Protein AF-A0AA85AZ50-F1 (afdb_monomer_lite)

Secondary structure (DSSP, 8-state):
------------------------------HHHHHHHHHHHT-EEPPTTSTTEEEEEE-S-HHHHHHHHHHHHHH--SS-HHHHHHHHHHHHHHHH-S-EEEEEES-GGGTT---TTSPTT--EEEEETT-S-EEEEEE-

Structure (mmCIF, N/CA/C/O backbone):
data_AF-A0AA85AZ50-F1
#
_entry.id   AF-A0AA85AZ50-F1
#
loop_
_atom_site.group_PDB
_atom_site.id
_atom_site.type_symbol
_atom_site.label_atom_id
_atom_site.label_alt_id
_atom_site.label_comp_id
_atom_site.label_asym_id
_atom_site.label_entity_id
_atom_site.label_seq_id
_atom_site.pdbx_PDB_ins_code
_atom_site.Cartn_x
_atom_site.Cartn_y
_atom_site.Cartn_z
_atom_site.occupancy
_atom_site.B_iso_or_equiv
_atom_site.auth_seq_id
_atom_site.auth_comp_id
_atom_site.auth_asym_id
_atom_site.auth_atom_id
_atom_site.pdbx_PDB_model_num
ATOM 1 N N . MET A 1 1 ? 91.528 5.788 9.685 1.00 33.66 1 MET A N 1
ATOM 2 C CA . MET A 1 1 ? 91.456 7.250 9.882 1.00 33.66 1 MET A CA 1
ATOM 3 C C . MET A 1 1 ? 90.302 7.792 9.045 1.00 33.66 1 MET A C 1
ATOM 5 O O . MET A 1 1 ? 90.352 7.656 7.836 1.00 33.66 1 MET A O 1
ATOM 9 N N . HIS A 1 2 ? 89.271 8.290 9.736 1.00 31.47 2 HIS A N 1
ATOM 10 C CA . HIS A 1 2 ? 88.220 9.250 9.350 1.00 31.47 2 HIS A CA 1
ATOM 11 C C . HIS A 1 2 ? 87.396 9.129 8.038 1.00 31.47 2 HIS A C 1
ATOM 13 O O . HIS A 1 2 ? 87.857 9.472 6.962 1.00 31.47 2 HIS A O 1
ATOM 19 N N . LEU A 1 3 ? 86.104 8.810 8.257 1.00 36.88 3 LEU A N 1
ATOM 20 C CA . LEU A 1 3 ? 84.897 9.644 8.029 1.00 36.88 3 LEU A CA 1
ATOM 21 C C . LEU A 1 3 ? 84.213 9.766 6.637 1.00 36.88 3 LEU A C 1
ATOM 23 O O . LEU A 1 3 ? 84.765 10.305 5.691 1.00 36.88 3 LEU A O 1
ATOM 27 N N . LEU A 1 4 ? 82.900 9.457 6.696 1.00 36.53 4 LEU A N 1
ATOM 28 C CA . LEU A 1 4 ? 81.715 10.148 6.131 1.00 36.53 4 LEU A CA 1
ATOM 29 C C . LEU A 1 4 ? 81.198 9.827 4.703 1.00 36.53 4 LEU A C 1
ATOM 31 O O . LEU A 1 4 ? 81.703 10.297 3.695 1.00 36.53 4 LEU A O 1
ATOM 35 N N . ASN A 1 5 ? 80.079 9.081 4.714 1.00 38.28 5 ASN A N 1
ATOM 36 C CA . ASN A 1 5 ? 78.814 9.156 3.936 1.00 38.28 5 ASN A CA 1
ATOM 37 C C . ASN A 1 5 ? 78.445 10.535 3.307 1.00 38.28 5 ASN A C 1
ATOM 39 O O . ASN A 1 5 ? 79.011 11.524 3.770 1.00 38.28 5 ASN A O 1
ATOM 43 N N . PRO A 1 6 ? 77.385 10.693 2.454 1.00 49.97 6 PRO A N 1
ATOM 44 C CA . PRO A 1 6 ? 76.337 9.729 2.032 1.00 49.97 6 PRO A CA 1
ATOM 45 C C . PRO A 1 6 ? 75.825 9.872 0.556 1.00 49.97 6 PRO A C 1
ATOM 47 O O . PRO A 1 6 ? 76.255 10.728 -0.204 1.00 49.97 6 PRO A O 1
ATOM 50 N N . ASN A 1 7 ? 74.785 9.092 0.223 1.00 41.91 7 ASN A N 1
ATOM 51 C CA . ASN A 1 7 ? 73.732 9.370 -0.775 1.00 41.91 7 ASN A CA 1
ATOM 52 C C . ASN A 1 7 ? 74.037 9.185 -2.268 1.00 41.91 7 ASN A C 1
ATOM 54 O O . ASN A 1 7 ? 74.388 10.129 -2.963 1.00 41.91 7 ASN A O 1
ATOM 58 N N . LEU A 1 8 ? 73.692 7.998 -2.779 1.00 39.59 8 LEU A N 1
ATOM 59 C CA . LEU A 1 8 ? 72.825 7.814 -3.955 1.00 39.59 8 LEU A CA 1
ATOM 60 C C . LEU A 1 8 ? 72.607 6.310 -4.146 1.00 39.59 8 LEU A C 1
ATOM 62 O O . LEU A 1 8 ? 73.338 5.655 -4.876 1.00 39.59 8 LEU A O 1
ATOM 66 N N . ASN A 1 9 ? 71.601 5.753 -3.473 1.00 39.84 9 ASN A N 1
ATOM 67 C CA . ASN A 1 9 ? 71.063 4.455 -3.865 1.00 39.84 9 ASN A CA 1
ATOM 68 C C . ASN A 1 9 ? 69.622 4.660 -4.321 1.00 39.84 9 ASN A C 1
ATOM 70 O O . ASN A 1 9 ? 68.706 4.801 -3.513 1.00 39.84 9 ASN A O 1
ATOM 74 N N . MET A 1 10 ? 69.451 4.698 -5.643 1.00 43.88 10 MET A N 1
ATOM 75 C CA . MET A 1 10 ? 68.185 4.363 -6.285 1.00 43.88 10 MET A CA 1
ATOM 76 C C . MET A 1 10 ? 67.771 2.956 -5.829 1.00 43.88 10 MET A C 1
ATOM 78 O O . MET A 1 10 ? 68.574 2.029 -5.967 1.00 43.88 10 MET A O 1
ATOM 82 N N . PRO A 1 11 ? 66.543 2.738 -5.334 1.00 42.12 11 PRO A N 1
ATOM 83 C CA . PRO A 1 11 ? 66.046 1.388 -5.167 1.00 42.12 11 PRO A CA 1
ATOM 84 C C . PRO A 1 11 ? 65.573 0.885 -6.530 1.00 42.12 11 PRO A C 1
ATOM 86 O O . PRO A 1 11 ? 64.457 1.153 -6.973 1.00 42.12 11 PRO A O 1
ATOM 89 N N . ASN A 1 12 ? 66.471 0.164 -7.200 1.00 39.31 12 ASN A N 1
ATOM 90 C CA . ASN A 1 12 ? 66.122 -0.712 -8.304 1.00 39.31 12 ASN A CA 1
ATOM 91 C C . ASN A 1 12 ? 65.184 -1.802 -7.770 1.00 39.31 12 ASN A C 1
ATOM 93 O O . ASN A 1 12 ? 65.439 -2.410 -6.727 1.00 39.31 12 ASN A O 1
ATOM 97 N N . GLY A 1 13 ? 64.067 -1.984 -8.466 1.00 47.84 13 GLY A N 1
ATOM 98 C CA . GLY A 1 13 ? 62.951 -2.794 -8.016 1.00 47.84 13 GLY A CA 1
ATOM 99 C C . GLY A 1 13 ? 63.303 -4.265 -7.859 1.00 47.84 13 GLY A C 1
ATOM 100 O O . GLY A 1 13 ? 63.619 -4.926 -8.835 1.00 47.84 13 GLY A O 1
ATOM 101 N N . TYR A 1 14 ? 63.128 -4.770 -6.643 1.00 36.97 14 TYR A N 1
ATOM 102 C CA . TYR A 1 14 ? 62.611 -6.107 -6.375 1.00 36.97 14 TYR A CA 1
ATOM 103 C C . TYR A 1 14 ? 61.760 -5.996 -5.110 1.00 36.97 14 TYR A C 1
ATOM 105 O O . TYR A 1 14 ? 62.279 -5.919 -4.000 1.00 36.97 14 TYR A O 1
ATOM 113 N N . ALA A 1 15 ? 60.438 -5.916 -5.288 1.00 41.56 15 ALA A N 1
ATOM 114 C CA . ALA A 1 15 ? 59.486 -5.999 -4.191 1.00 41.56 15 ALA A CA 1
ATOM 115 C C . ALA A 1 15 ? 59.605 -7.390 -3.554 1.00 41.56 15 ALA A C 1
ATOM 117 O O . ALA A 1 15 ? 59.142 -8.395 -4.098 1.00 41.56 15 ALA A O 1
ATOM 118 N N . THR A 1 16 ? 60.269 -7.452 -2.406 1.00 42.28 16 THR A N 1
ATOM 119 C CA . THR A 1 16 ? 60.174 -8.570 -1.476 1.00 42.28 16 THR A CA 1
ATOM 120 C C . THR A 1 16 ? 58.711 -8.718 -1.072 1.00 42.28 16 THR A C 1
ATOM 122 O O . THR A 1 16 ? 58.066 -7.755 -0.663 1.00 42.28 16 THR A O 1
ATOM 125 N N . LYS A 1 17 ? 58.169 -9.932 -1.219 1.00 49.50 17 LYS A N 1
ATOM 126 C CA . LYS A 1 17 ? 56.845 -10.307 -0.714 1.00 49.50 17 LYS A CA 1
ATOM 127 C C . LYS A 1 17 ? 56.828 -10.111 0.803 1.00 49.50 17 LYS A C 1
ATOM 129 O O . LYS A 1 17 ? 57.221 -11.010 1.544 1.00 49.50 17 LYS A O 1
ATOM 134 N N . VAL A 1 18 ? 56.394 -8.937 1.252 1.00 40.91 18 VAL A N 1
ATOM 135 C CA . VAL A 1 18 ? 55.992 -8.726 2.638 1.00 40.91 18 VAL A CA 1
ATOM 136 C C . VAL A 1 18 ? 54.596 -9.307 2.753 1.00 40.91 18 VAL A C 1
ATOM 138 O O . VAL A 1 18 ? 53.670 -8.943 2.031 1.00 40.91 18 VAL A O 1
ATOM 141 N N . ASN A 1 19 ? 54.503 -10.317 3.601 1.00 48.62 19 ASN A N 1
ATOM 142 C CA . ASN A 1 19 ? 53.297 -11.052 3.905 1.00 48.62 19 ASN A CA 1
ATOM 143 C C . ASN A 1 19 ? 52.419 -10.179 4.815 1.00 48.62 19 ASN A C 1
ATOM 145 O O . ASN A 1 19 ? 52.232 -10.492 5.988 1.00 48.62 19 ASN A O 1
ATOM 149 N N . ASP A 1 20 ? 51.920 -9.061 4.290 1.00 44.34 20 ASP A N 1
ATOM 150 C CA . ASP A 1 20 ? 50.910 -8.262 4.969 1.00 44.34 20 ASP A CA 1
ATOM 151 C C . ASP A 1 20 ? 49.568 -8.952 4.750 1.00 44.34 20 ASP A C 1
ATOM 153 O O . ASP A 1 20 ? 48.851 -8.732 3.772 1.00 44.34 20 ASP A O 1
ATOM 157 N N . LYS A 1 21 ? 49.237 -9.850 5.685 1.00 50.84 21 LYS A N 1
ATOM 158 C CA . LYS A 1 21 ? 47.842 -10.200 5.950 1.00 50.84 21 LYS A CA 1
ATOM 159 C C . LYS A 1 21 ? 47.059 -8.883 5.984 1.00 50.84 21 LYS A C 1
ATOM 161 O O . LYS A 1 21 ? 47.446 -8.011 6.765 1.00 50.84 21 LYS A O 1
ATOM 166 N N . PRO A 1 22 ? 45.963 -8.728 5.223 1.00 39.53 22 PRO A N 1
ATOM 167 C CA . PRO A 1 22 ? 45.064 -7.625 5.478 1.00 39.53 22 PRO A CA 1
ATOM 168 C C . PRO A 1 22 ? 44.575 -7.819 6.911 1.00 39.53 22 PRO A C 1
ATOM 170 O O . PRO A 1 22 ? 43.869 -8.785 7.213 1.00 39.53 22 PRO A O 1
ATOM 173 N N . SER A 1 23 ? 45.003 -6.944 7.818 1.00 44.38 23 SER A N 1
ATOM 174 C CA . SER A 1 23 ? 44.291 -6.737 9.063 1.00 44.38 23 SER A CA 1
ATOM 175 C C . SER A 1 23 ? 42.898 -6.292 8.643 1.00 44.38 23 SER A C 1
ATOM 177 O O . SER A 1 23 ? 42.678 -5.174 8.181 1.00 44.38 23 SER A O 1
ATOM 179 N N . ILE A 1 24 ? 41.961 -7.236 8.703 1.00 43.78 24 ILE A N 1
ATOM 180 C CA . ILE A 1 24 ? 40.540 -6.958 8.588 1.00 43.78 24 ILE A CA 1
ATOM 181 C C . ILE A 1 24 ? 40.244 -6.046 9.773 1.00 43.78 24 ILE A C 1
ATOM 183 O O . ILE A 1 24 ? 40.038 -6.510 10.893 1.00 43.78 24 ILE A O 1
ATOM 187 N N . ASN A 1 25 ? 40.295 -4.737 9.536 1.00 40.59 25 ASN A N 1
ATOM 188 C CA . ASN A 1 25 ? 39.661 -3.775 10.411 1.00 40.59 25 ASN A CA 1
ATOM 189 C C . ASN A 1 25 ? 38.174 -4.119 10.374 1.00 40.59 25 ASN A C 1
ATOM 191 O O . ASN A 1 25 ? 37.446 -3.764 9.447 1.00 40.59 25 ASN A O 1
ATOM 195 N N . MET A 1 26 ? 37.747 -4.901 11.363 1.00 51.53 26 MET A N 1
ATOM 196 C CA . MET A 1 26 ? 36.345 -5.053 11.688 1.00 51.53 26 MET A CA 1
ATOM 197 C C . MET A 1 26 ? 35.777 -3.663 11.987 1.00 51.53 26 MET A C 1
ATOM 199 O O . MET A 1 26 ? 36.327 -2.912 12.788 1.00 51.53 26 MET A O 1
ATOM 203 N N . ASN A 1 27 ? 34.632 -3.388 11.367 1.00 52.97 27 ASN A N 1
ATOM 204 C CA . ASN A 1 27 ? 33.690 -2.316 11.684 1.00 52.97 27 ASN A CA 1
ATOM 205 C C . ASN A 1 27 ? 34.010 -0.910 11.167 1.00 52.97 27 ASN A C 1
ATOM 207 O O . ASN A 1 27 ? 34.081 0.057 11.918 1.00 52.97 27 ASN A O 1
ATOM 211 N N . SER A 1 28 ? 33.969 -0.764 9.849 1.00 50.06 28 SER A N 1
ATOM 212 C CA . SER A 1 28 ? 33.448 0.454 9.220 1.00 50.06 28 SER A CA 1
ATOM 213 C C . SER A 1 28 ? 32.283 0.092 8.298 1.00 50.06 28 SER A C 1
ATOM 215 O O . SER A 1 28 ? 32.338 0.253 7.083 1.00 50.06 28 SER A O 1
ATOM 217 N N . GLN A 1 29 ? 31.195 -0.424 8.888 1.00 49.25 29 GLN A N 1
ATOM 218 C CA . GLN A 1 29 ? 29.910 -0.432 8.190 1.00 49.25 29 GLN A CA 1
ATOM 219 C C . GLN A 1 29 ? 29.563 1.017 7.842 1.00 49.25 29 GLN A C 1
ATOM 221 O O . GLN A 1 29 ? 29.483 1.873 8.728 1.00 49.25 29 GLN A O 1
ATOM 226 N N . THR A 1 30 ? 29.373 1.293 6.555 1.00 57.41 30 THR A N 1
ATOM 227 C CA . THR A 1 30 ? 28.859 2.585 6.106 1.00 57.41 30 THR A CA 1
ATOM 228 C C . THR A 1 30 ? 27.460 2.797 6.690 1.00 57.41 30 THR A C 1
ATOM 230 O O . THR A 1 30 ? 26.753 1.833 6.993 1.00 57.41 30 THR A O 1
ATOM 233 N N . MET A 1 31 ? 27.040 4.055 6.847 1.00 56.59 31 MET A N 1
ATOM 234 C CA . MET A 1 31 ? 25.659 4.374 7.246 1.00 56.59 31 MET A CA 1
ATOM 235 C C . MET A 1 31 ? 24.649 3.645 6.351 1.00 56.59 31 MET A C 1
ATOM 237 O O . MET A 1 31 ? 23.754 2.988 6.863 1.00 56.59 31 MET A O 1
ATOM 241 N N . ALA A 1 32 ? 24.906 3.616 5.039 1.00 51.66 32 ALA A N 1
ATOM 242 C CA . ALA A 1 32 ? 24.115 2.862 4.072 1.00 51.66 32 ALA A CA 1
ATOM 243 C C . ALA A 1 32 ? 24.038 1.354 4.385 1.00 51.66 32 ALA A C 1
ATOM 245 O O . ALA A 1 32 ? 22.980 0.752 4.235 1.00 51.66 32 ALA A O 1
ATOM 246 N N . GLN A 1 33 ? 25.126 0.729 4.849 1.00 53.41 33 GLN A N 1
ATOM 247 C CA . GLN A 1 33 ? 25.126 -0.692 5.208 1.00 53.41 33 GLN A CA 1
ATOM 248 C C . GLN A 1 33 ? 24.304 -0.957 6.476 1.00 53.41 33 GLN A C 1
ATOM 250 O O . GLN A 1 33 ? 23.495 -1.880 6.489 1.00 53.41 33 GLN A O 1
ATOM 255 N N . LYS A 1 34 ? 24.450 -0.115 7.510 1.00 56.56 34 LYS A N 1
ATOM 256 C CA . LYS A 1 34 ? 23.613 -0.187 8.722 1.00 56.56 34 LYS A CA 1
ATOM 257 C C . LYS A 1 34 ? 22.135 0.034 8.406 1.00 56.56 34 LYS A C 1
ATOM 259 O O . LYS A 1 34 ? 21.279 -0.608 9.001 1.00 56.56 34 LYS A O 1
ATOM 264 N N . GLU A 1 35 ? 21.836 0.924 7.467 1.00 53.81 35 GLU A N 1
ATOM 265 C CA . GLU A 1 35 ? 20.478 1.231 7.015 1.00 53.81 35 GLU A CA 1
ATOM 266 C C . GLU A 1 35 ? 19.858 0.072 6.227 1.00 53.81 35 GLU A C 1
ATOM 268 O O . GLU A 1 35 ? 18.723 -0.308 6.504 1.00 53.81 35 GLU A O 1
ATOM 273 N N . ILE A 1 36 ? 20.608 -0.543 5.306 1.00 56.28 36 ILE A N 1
ATOM 274 C CA . ILE A 1 36 ? 20.185 -1.771 4.616 1.00 56.28 36 ILE A CA 1
ATOM 275 C C . ILE A 1 36 ? 19.925 -2.887 5.634 1.00 56.28 36 ILE A C 1
ATOM 277 O O . ILE A 1 36 ? 18.931 -3.601 5.520 1.00 56.28 36 ILE A O 1
ATOM 281 N N . ASP A 1 37 ? 20.782 -3.021 6.646 1.00 49.31 37 ASP A N 1
ATOM 282 C CA . ASP A 1 37 ? 20.606 -4.022 7.698 1.00 49.31 37 ASP A CA 1
ATOM 283 C C . ASP A 1 37 ? 19.377 -3.723 8.579 1.00 49.31 37 ASP A C 1
ATOM 285 O O . ASP A 1 37 ? 18.672 -4.654 8.959 1.00 49.31 37 ASP A O 1
ATOM 289 N N . CYS A 1 38 ? 19.042 -2.450 8.831 1.00 50.66 38 CYS A N 1
ATOM 290 C CA . CYS A 1 38 ? 17.788 -2.071 9.498 1.00 50.66 38 CYS A CA 1
ATOM 291 C C . CYS A 1 38 ? 16.564 -2.437 8.650 1.00 50.66 38 CYS A C 1
ATOM 293 O O . CYS A 1 38 ? 15.593 -2.961 9.181 1.00 50.66 38 CYS A O 1
ATOM 295 N N . ILE A 1 39 ? 16.608 -2.208 7.334 1.00 52.22 39 ILE A N 1
ATOM 296 C CA . ILE A 1 39 ? 15.520 -2.580 6.417 1.00 52.22 39 ILE A CA 1
ATOM 297 C C . ILE A 1 39 ? 15.316 -4.106 6.407 1.00 52.22 39 ILE A C 1
ATOM 299 O O . ILE A 1 39 ? 14.177 -4.566 6.458 1.00 52.22 39 ILE A O 1
ATOM 303 N N . LYS A 1 40 ? 16.401 -4.894 6.423 1.00 52.22 40 LYS A N 1
ATOM 304 C CA . LYS A 1 40 ? 16.343 -6.367 6.489 1.00 52.22 40 LYS A CA 1
ATOM 305 C C . LYS A 1 40 ? 15.714 -6.905 7.779 1.00 52.22 40 LYS A C 1
ATOM 307 O O . LYS A 1 40 ? 15.157 -7.995 7.761 1.00 52.22 40 LYS A O 1
ATOM 312 N N . GLN A 1 41 ? 15.798 -6.177 8.896 1.00 50.34 41 GLN A N 1
ATOM 313 C CA . GLN A 1 41 ? 1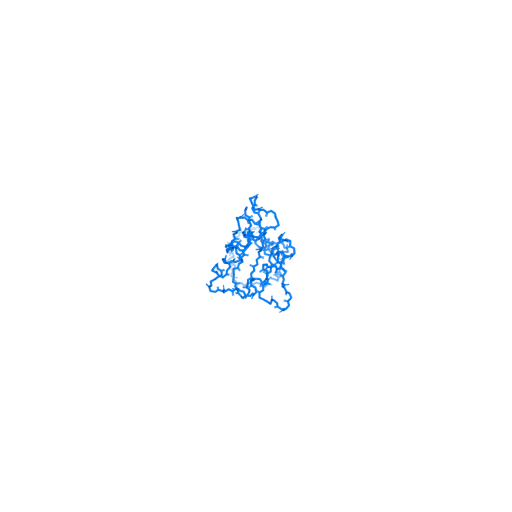5.239 -6.627 10.181 1.00 50.34 41 GLN A CA 1
ATOM 314 C C . GLN A 1 41 ? 13.704 -6.616 10.221 1.00 50.34 41 GLN A C 1
ATOM 316 O O . GLN A 1 41 ? 13.122 -7.355 11.011 1.00 50.34 41 GLN A O 1
ATOM 321 N N . PHE A 1 42 ? 13.049 -5.810 9.379 1.00 57.47 42 PHE A N 1
ATOM 322 C CA . PHE A 1 42 ? 11.585 -5.706 9.323 1.00 57.47 42 PHE A CA 1
ATOM 323 C C . PHE A 1 42 ? 10.968 -6.456 8.139 1.00 57.47 42 PHE A C 1
ATOM 325 O O . PHE A 1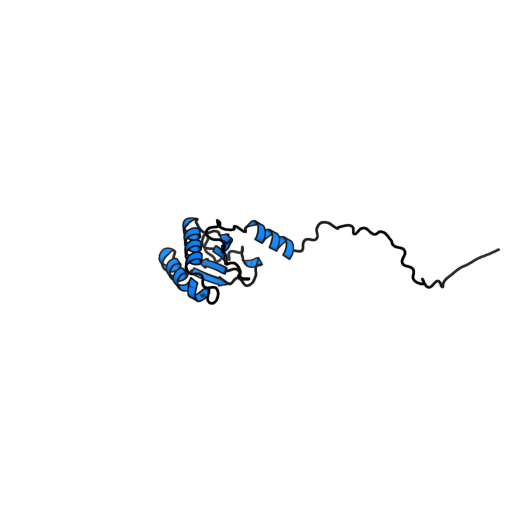 42 ? 9.753 -6.417 7.946 1.00 57.47 42 PHE A O 1
ATOM 332 N N . GLU A 1 43 ? 11.795 -7.142 7.349 1.00 65.44 43 GLU A N 1
ATOM 333 C CA . GLU A 1 43 ? 11.346 -7.873 6.177 1.00 65.44 43 GLU A CA 1
ATOM 334 C C . GLU A 1 43 ? 10.538 -9.108 6.598 1.00 65.44 43 GLU A C 1
ATOM 336 O O . GLU A 1 43 ? 11.078 -10.090 7.110 1.00 65.44 43 GLU A O 1
ATOM 341 N N . ARG A 1 44 ? 9.219 -9.064 6.380 1.00 75.75 44 ARG A N 1
ATOM 342 C CA . ARG A 1 44 ? 8.336 -10.220 6.551 1.00 75.75 44 ARG A CA 1
ATOM 343 C C . ARG A 1 44 ? 7.880 -10.703 5.183 1.00 75.75 44 ARG A C 1
ATOM 345 O O . ARG A 1 44 ? 7.041 -10.068 4.540 1.00 75.75 44 ARG A O 1
ATOM 352 N N . GLN A 1 45 ? 8.403 -11.852 4.768 1.00 64.56 45 GLN A N 1
ATOM 353 C CA . GLN A 1 45 ? 7.844 -12.605 3.649 1.00 64.56 45 GLN A CA 1
ATOM 354 C C . GLN A 1 45 ? 6.550 -13.289 4.092 1.00 64.56 45 GLN A C 1
ATOM 356 O O . GLN A 1 45 ? 6.459 -13.834 5.196 1.00 64.56 45 GLN A O 1
ATOM 361 N N . LEU A 1 46 ? 5.526 -13.210 3.247 1.00 70.81 46 LEU A N 1
ATOM 362 C CA . LEU A 1 46 ? 4.247 -13.860 3.502 1.00 70.81 46 LEU A CA 1
ATOM 363 C C . LEU A 1 46 ? 4.332 -15.381 3.293 1.00 70.81 46 LEU A C 1
ATOM 365 O O . LEU A 1 46 ? 5.282 -15.866 2.675 1.00 70.81 46 LEU A O 1
ATOM 369 N N . PRO A 1 47 ? 3.345 -16.149 3.804 1.00 69.69 47 PRO A N 1
ATOM 370 C CA . PRO A 1 47 ? 3.257 -17.580 3.545 1.00 69.69 47 PRO A CA 1
ATOM 371 C C . PRO A 1 47 ? 3.347 -17.903 2.044 1.00 69.69 47 PRO A C 1
ATOM 373 O O . PRO A 1 47 ? 2.972 -17.062 1.226 1.00 69.69 47 PRO A O 1
ATOM 376 N N . PRO A 1 48 ? 3.757 -19.129 1.669 1.00 61.03 48 PRO A N 1
ATOM 377 C CA . PRO A 1 48 ? 4.009 -19.521 0.275 1.00 61.03 48 PRO A CA 1
ATOM 378 C C . PRO A 1 48 ? 2.830 -19.315 -0.688 1.00 61.03 48 PRO A C 1
ATOM 380 O O . PRO A 1 48 ? 3.018 -19.281 -1.897 1.00 61.03 48 PRO A O 1
ATOM 383 N N . GLU A 1 49 ? 1.617 -19.180 -0.151 1.00 63.38 49 GLU A N 1
ATOM 384 C CA . GLU A 1 49 ? 0.382 -18.858 -0.874 1.00 63.38 49 GLU A CA 1
ATOM 385 C C . GLU A 1 49 ? 0.382 -17.434 -1.468 1.00 63.38 49 GLU A C 1
ATOM 387 O O . GLU A 1 49 ? -0.380 -17.150 -2.390 1.00 63.38 49 GLU A O 1
ATOM 392 N N . TYR A 1 50 ? 1.253 -16.548 -0.972 1.00 65.44 50 TYR A N 1
ATOM 393 C CA . TYR A 1 50 ? 1.396 -15.151 -1.389 1.00 65.44 50 TYR A CA 1
ATOM 394 C C . TYR A 1 50 ? 2.864 -14.815 -1.712 1.00 65.44 50 TYR A C 1
ATOM 396 O O . TYR A 1 50 ? 3.434 -13.892 -1.124 1.00 65.44 50 TYR A O 1
ATOM 404 N N . PRO A 1 51 ? 3.506 -15.551 -2.639 1.00 61.97 51 PRO A N 1
ATOM 405 C CA . PRO A 1 51 ? 4.965 -15.584 -2.767 1.00 61.97 51 PRO A CA 1
ATOM 406 C C . PRO A 1 51 ? 5.570 -14.276 -3.297 1.00 61.97 51 PRO A C 1
ATOM 408 O O . PRO A 1 51 ? 6.786 -14.110 -3.285 1.00 61.97 51 PRO A O 1
ATOM 411 N N . CYS A 1 52 ? 4.736 -13.355 -3.780 1.00 81.88 52 CYS A N 1
ATOM 412 C CA . CYS A 1 52 ? 5.178 -12.158 -4.480 1.00 81.88 52 CYS A CA 1
ATOM 413 C C . CYS A 1 52 ? 5.204 -10.904 -3.604 1.00 81.88 52 CYS A C 1
ATOM 415 O O . CYS A 1 52 ? 5.530 -9.856 -4.131 1.00 81.88 52 CYS A O 1
ATOM 417 N N . ILE A 1 53 ? 4.850 -10.941 -2.314 1.00 88.44 53 ILE A N 1
ATOM 418 C CA . ILE A 1 53 ? 4.823 -9.718 -1.490 1.00 88.44 53 ILE A CA 1
ATOM 419 C C . ILE A 1 5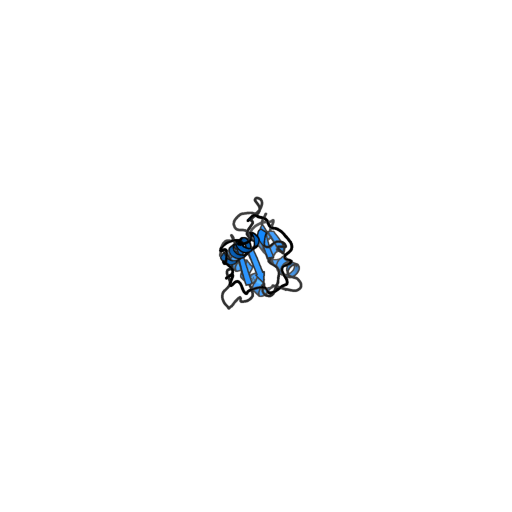3 ? 5.822 -9.807 -0.342 1.00 88.44 53 ILE A C 1
ATOM 421 O O . ILE A 1 53 ? 5.706 -10.645 0.553 1.00 88.44 53 ILE A O 1
ATOM 425 N N . THR A 1 54 ? 6.743 -8.851 -0.341 1.00 88.69 54 THR A N 1
ATOM 426 C CA . THR A 1 54 ? 7.706 -8.604 0.729 1.00 88.69 54 THR A CA 1
ATOM 427 C C . THR A 1 54 ? 7.259 -7.371 1.510 1.00 88.69 54 THR A C 1
ATOM 429 O O . THR A 1 54 ? 7.157 -6.282 0.943 1.00 88.69 54 THR A O 1
ATOM 432 N N . ILE A 1 55 ? 6.967 -7.515 2.803 1.00 89.38 55 ILE A N 1
ATOM 433 C CA . ILE A 1 55 ? 6.514 -6.403 3.654 1.00 89.38 55 ILE A CA 1
ATOM 434 C C . ILE A 1 55 ? 7.718 -5.833 4.392 1.00 89.38 55 ILE A C 1
ATOM 436 O O . ILE A 1 55 ? 8.425 -6.576 5.066 1.00 89.38 55 ILE A O 1
ATOM 440 N N . TYR A 1 56 ? 7.931 -4.523 4.276 1.00 87.12 56 TYR A N 1
ATOM 441 C CA . TYR A 1 56 ? 9.052 -3.826 4.914 1.00 87.12 56 TYR A CA 1
ATOM 442 C C . TYR A 1 56 ? 8.666 -3.109 6.196 1.00 87.12 56 TYR A C 1
ATOM 444 O O . TYR A 1 56 ? 9.490 -2.942 7.086 1.00 87.12 56 TYR A O 1
ATOM 452 N N . PHE A 1 57 ? 7.441 -2.600 6.258 1.00 87.38 57 PHE A N 1
ATOM 453 C CA . PHE A 1 57 ? 6.947 -1.892 7.424 1.00 87.38 57 PHE A CA 1
ATOM 454 C C . PHE A 1 57 ? 5.426 -1.883 7.401 1.00 87.38 57 PHE A C 1
ATOM 456 O O . PHE A 1 57 ? 4.815 -1.691 6.352 1.00 87.38 57 PHE A O 1
ATOM 463 N N . SER A 1 58 ? 4.819 -2.062 8.563 1.00 90.62 58 SER A N 1
ATOM 464 C CA . SER A 1 58 ? 3.386 -1.911 8.750 1.00 90.62 58 SER A CA 1
ATOM 465 C C . SER A 1 58 ? 3.135 -1.519 10.196 1.00 90.62 58 SER A C 1
ATOM 467 O O . SER A 1 58 ? 3.640 -2.178 11.105 1.00 90.62 58 SER A O 1
ATOM 469 N N . ASP A 1 59 ? 2.379 -0.446 10.406 1.00 90.62 59 ASP A N 1
ATOM 470 C CA . ASP A 1 59 ? 1.803 -0.124 11.716 1.00 90.62 59 ASP A CA 1
ATOM 471 C C . ASP A 1 59 ? 0.286 -0.363 11.754 1.00 90.62 59 ASP A C 1
ATOM 473 O O . ASP A 1 59 ? -0.348 -0.126 12.784 1.00 90.62 59 ASP A O 1
ATOM 477 N N . MET A 1 60 ? -0.294 -0.843 10.648 1.00 92.31 60 MET A N 1
ATOM 478 C CA . MET A 1 60 ? -1.720 -1.132 10.522 1.00 92.31 60 MET A CA 1
ATOM 479 C C . MET A 1 60 ? -2.191 -2.211 11.500 1.00 92.31 60 MET A C 1
ATOM 481 O O . MET A 1 60 ? -1.451 -3.106 11.908 1.00 92.31 60 MET A O 1
ATOM 485 N N . GLU A 1 61 ? -3.482 -2.166 11.827 1.00 92.50 61 GLU A N 1
ATOM 486 C CA . GLU A 1 61 ? -4.131 -3.272 12.531 1.00 92.50 61 GLU A CA 1
ATOM 487 C C . GLU A 1 61 ? -4.194 -4.523 11.642 1.00 92.50 61 GLU A C 1
ATOM 489 O O . GLU A 1 61 ? -4.289 -4.429 10.416 1.00 92.50 61 GLU A O 1
ATOM 494 N N . CYS A 1 62 ? -4.169 -5.708 12.263 1.00 90.94 62 CYS A N 1
ATOM 495 C CA . CYS A 1 62 ? -4.036 -6.991 11.562 1.00 90.94 62 CYS A CA 1
ATOM 496 C C . CYS A 1 62 ? -5.082 -7.205 10.454 1.00 90.94 62 CYS A C 1
ATOM 498 O O . CYS A 1 62 ? -4.751 -7.736 9.393 1.00 90.94 62 CYS A O 1
ATOM 500 N N . ASP A 1 63 ? -6.330 -6.790 10.678 1.00 92.69 63 ASP A N 1
ATOM 501 C CA . ASP A 1 63 ? -7.412 -6.967 9.703 1.00 92.69 63 ASP A CA 1
ATOM 502 C C . ASP A 1 63 ? -7.250 -6.051 8.488 1.00 92.69 63 ASP A C 1
ATOM 504 O O . ASP A 1 63 ? -7.473 -6.474 7.351 1.00 92.69 63 ASP A O 1
ATOM 508 N N . LEU A 1 64 ? -6.807 -4.812 8.713 1.00 95.12 64 LEU A N 1
ATOM 509 C CA . LEU A 1 64 ? -6.551 -3.853 7.646 1.00 95.12 64 LEU A CA 1
ATOM 510 C C . LEU A 1 64 ? -5.320 -4.259 6.833 1.00 95.12 64 LEU A C 1
ATOM 512 O O . LEU A 1 64 ? -5.374 -4.289 5.606 1.00 95.12 64 LEU A O 1
ATOM 516 N N . GLU A 1 65 ? -4.247 -4.664 7.509 1.00 94.06 65 GLU A N 1
ATOM 517 C CA . GLU A 1 65 ? -3.054 -5.198 6.857 1.00 94.06 65 GLU A CA 1
ATOM 518 C C . GLU A 1 65 ? -3.398 -6.411 5.979 1.00 94.06 65 GLU A C 1
ATOM 520 O O . GLU A 1 65 ? -3.020 -6.474 4.806 1.00 94.06 65 GLU A O 1
ATOM 525 N N . ARG A 1 66 ? -4.185 -7.354 6.513 1.00 91.75 66 ARG A N 1
ATOM 526 C CA . ARG A 1 66 ? -4.671 -8.515 5.759 1.00 91.75 66 ARG A CA 1
ATOM 527 C C . ARG A 1 66 ? -5.509 -8.089 4.553 1.00 91.75 66 ARG A C 1
ATOM 529 O O . ARG A 1 66 ? -5.344 -8.670 3.480 1.00 91.75 66 ARG A O 1
ATOM 536 N N . LYS A 1 67 ? -6.385 -7.089 4.697 1.00 94.50 67 LYS A N 1
ATOM 537 C CA . LYS A 1 67 ? -7.182 -6.544 3.587 1.00 94.50 67 LYS A CA 1
ATOM 538 C C . LYS A 1 67 ? -6.278 -5.988 2.480 1.00 94.50 67 LYS A C 1
ATOM 540 O O . LYS A 1 67 ? -6.488 -6.338 1.320 1.00 94.50 67 LYS A O 1
ATOM 545 N N . CYS A 1 68 ? -5.251 -5.210 2.834 1.00 94.19 68 CYS A N 1
ATOM 546 C CA . CYS A 1 68 ? -4.256 -4.688 1.891 1.00 94.19 68 CYS A CA 1
ATOM 547 C C . CYS A 1 68 ? -3.561 -5.819 1.129 1.00 94.19 68 CYS A C 1
ATOM 549 O O . CYS A 1 68 ? -3.568 -5.833 -0.101 1.00 94.19 68 CYS A O 1
ATOM 551 N N . ILE A 1 69 ? -3.026 -6.803 1.855 1.00 93.06 69 ILE A N 1
ATOM 552 C CA . ILE A 1 69 ? -2.340 -7.962 1.272 1.00 93.06 69 ILE A CA 1
ATOM 553 C C . ILE A 1 69 ? -3.247 -8.684 0.272 1.00 93.06 69 ILE A C 1
ATOM 555 O O . ILE A 1 69 ? -2.858 -8.895 -0.874 1.00 93.06 69 ILE A O 1
ATOM 559 N N . LEU A 1 70 ? -4.469 -9.035 0.682 1.00 92.12 70 LEU A N 1
ATOM 560 C CA . LEU A 1 70 ? -5.402 -9.771 -0.170 1.00 92.12 70 LEU A CA 1
ATOM 561 C C . LEU A 1 70 ? -5.793 -8.983 -1.421 1.00 92.12 70 LEU A C 1
ATOM 563 O O . LEU A 1 70 ? -5.971 -9.581 -2.484 1.00 92.12 70 LEU A O 1
ATOM 567 N N . TYR A 1 71 ? -5.937 -7.661 -1.311 1.00 94.94 71 TYR A N 1
ATOM 568 C CA . TYR A 1 71 ? -6.244 -6.822 -2.463 1.00 94.94 71 TYR A CA 1
ATOM 569 C C . TYR A 1 71 ? -5.076 -6.804 -3.453 1.00 94.94 71 TYR A C 1
ATOM 571 O O . TYR A 1 71 ? -5.280 -7.088 -4.634 1.00 94.94 71 TYR A O 1
ATOM 579 N N . ILE A 1 72 ? -3.857 -6.542 -2.967 1.00 94.06 72 ILE A N 1
ATOM 580 C CA . ILE A 1 72 ? -2.642 -6.509 -3.790 1.00 94.06 72 ILE A CA 1
ATOM 581 C C . ILE A 1 72 ? -2.483 -7.844 -4.521 1.00 94.06 72 ILE A C 1
ATOM 583 O O . ILE A 1 72 ? -2.411 -7.866 -5.741 1.00 94.06 72 ILE A O 1
ATOM 587 N N . VAL A 1 73 ? -2.544 -8.975 -3.814 1.00 90.75 7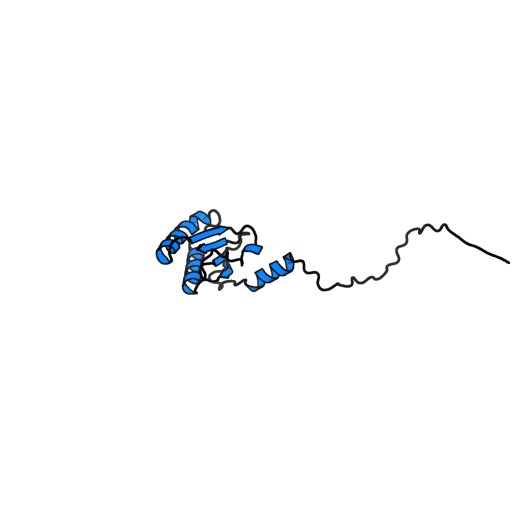3 VAL A N 1
ATOM 588 C CA . VAL A 1 73 ? -2.410 -10.312 -4.425 1.00 90.75 73 VAL A CA 1
ATOM 589 C C . VAL A 1 73 ? -3.385 -10.524 -5.588 1.00 90.75 73 VAL A C 1
ATOM 591 O O . VAL A 1 73 ? -3.030 -11.149 -6.582 1.00 90.75 73 VAL A O 1
ATOM 594 N N . ARG A 1 74 ? -4.620 -10.027 -5.469 1.00 90.62 74 ARG A N 1
ATOM 595 C CA . ARG A 1 74 ? -5.686 -10.270 -6.452 1.00 90.62 74 ARG A CA 1
ATOM 596 C C . ARG A 1 74 ? -5.676 -9.312 -7.632 1.00 90.62 74 ARG A C 1
ATOM 598 O O . ARG A 1 74 ? -6.226 -9.651 -8.676 1.00 90.62 74 ARG A O 1
ATOM 605 N N . ARG A 1 75 ? -5.196 -8.087 -7.430 1.00 93.19 75 ARG A N 1
ATOM 606 C CA . ARG A 1 75 ? -5.424 -6.974 -8.361 1.00 93.19 75 ARG A CA 1
ATOM 607 C C . ARG A 1 75 ? -4.151 -6.299 -8.832 1.00 93.19 75 ARG A C 1
ATOM 609 O O . ARG A 1 75 ? -4.264 -5.455 -9.709 1.00 93.19 75 ARG A O 1
ATOM 616 N N . TRP A 1 76 ? -2.995 -6.627 -8.260 1.00 93.00 76 TRP A N 1
ATOM 617 C CA . TRP A 1 76 ? -1.738 -5.992 -8.625 1.00 93.00 76 TRP A CA 1
ATOM 618 C C . TRP A 1 76 ? -1.468 -6.115 -10.121 1.00 93.00 76 TRP A C 1
ATOM 620 O O . TRP A 1 76 ? -1.418 -7.220 -10.662 1.00 93.00 76 TRP A O 1
ATOM 630 N N . ASP A 1 77 ? -1.276 -4.964 -10.753 1.00 91.75 77 ASP A N 1
ATOM 631 C CA . ASP A 1 77 ? -0.765 -4.856 -12.107 1.00 91.75 77 ASP A CA 1
ATOM 632 C C . ASP A 1 77 ? 0.612 -4.200 -12.036 1.00 91.75 77 ASP A C 1
ATOM 634 O O . ASP A 1 77 ? 0.771 -3.110 -11.483 1.00 91.75 77 ASP A O 1
ATOM 638 N N . ARG A 1 78 ? 1.613 -4.896 -12.567 1.00 87.81 78 ARG A N 1
ATOM 639 C CA . ARG A 1 78 ? 3.001 -4.446 -12.556 1.00 87.81 78 ARG A CA 1
ATOM 640 C C . ARG A 1 78 ? 3.240 -3.289 -13.521 1.00 87.81 78 ARG A C 1
ATOM 642 O O . ARG A 1 78 ? 4.073 -2.429 -13.235 1.00 87.81 78 ARG A O 1
ATOM 649 N N . ASP A 1 79 ? 2.537 -3.284 -14.648 1.00 90.38 79 ASP A N 1
ATOM 650 C CA . ASP A 1 79 ? 2.709 -2.263 -15.677 1.00 90.38 79 ASP A CA 1
ATOM 651 C C . ASP A 1 79 ? 1.972 -0.976 -15.283 1.00 90.38 79 ASP A C 1
ATOM 653 O O . ASP A 1 79 ? 2.433 0.122 -15.602 1.00 90.38 79 ASP A O 1
ATOM 657 N N . ASP A 1 80 ? 0.883 -1.103 -14.512 1.00 93.31 80 ASP A N 1
ATOM 658 C CA . ASP A 1 80 ? 0.134 0.035 -13.974 1.00 93.31 80 ASP A CA 1
ATOM 659 C C . ASP A 1 80 ? -0.306 -0.141 -12.497 1.00 93.31 80 ASP A C 1
ATOM 661 O O . ASP A 1 80 ? -1.487 -0.354 -12.173 1.00 93.31 80 ASP A O 1
ATOM 665 N N . PRO A 1 81 ? 0.639 -0.022 -11.544 1.00 92.81 81 PRO A N 1
ATOM 666 C CA . PRO A 1 81 ? 0.356 -0.228 -10.124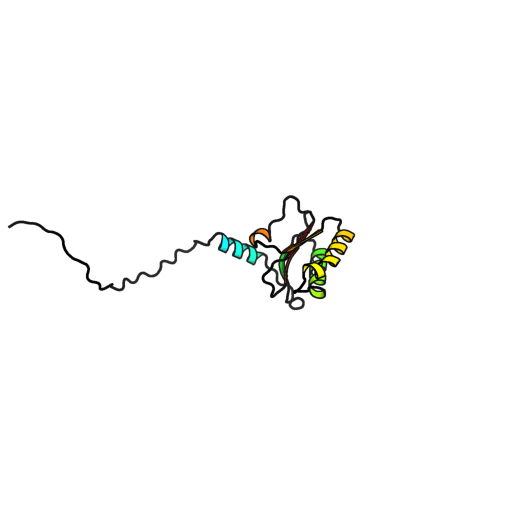 1.00 92.81 81 PRO A CA 1
ATOM 667 C C . PRO A 1 81 ? -0.548 0.863 -9.538 1.00 92.81 81 PRO A C 1
ATOM 669 O O . PRO A 1 81 ? -1.317 0.616 -8.611 1.00 92.81 81 PRO A O 1
ATOM 672 N N . PHE A 1 82 ? -0.490 2.087 -10.068 1.00 95.44 82 PHE A N 1
ATOM 673 C CA . PHE A 1 82 ? -1.302 3.194 -9.563 1.00 95.44 82 PHE A CA 1
ATOM 674 C C . PHE A 1 82 ? -2.758 3.066 -10.001 1.00 95.44 82 PHE A C 1
ATOM 676 O O . PHE A 1 82 ? -3.656 3.285 -9.185 1.00 95.44 82 PHE A O 1
ATOM 683 N N . VAL A 1 83 ? -3.006 2.667 -11.252 1.00 95.94 83 VAL A N 1
ATOM 684 C CA . VAL A 1 83 ? -4.371 2.411 -11.723 1.00 95.94 83 VAL A CA 1
ATOM 685 C C . VAL A 1 83 ? -4.961 1.195 -11.022 1.00 95.94 83 VAL A C 1
ATOM 687 O O . VAL A 1 83 ? -6.089 1.274 -10.533 1.00 95.94 83 VAL A O 1
ATOM 690 N N . SER A 1 84 ? -4.209 0.099 -10.886 1.00 94.81 84 SER A N 1
ATOM 691 C CA . SER A 1 84 ? -4.721 -1.110 -10.227 1.00 94.81 84 SER A CA 1
ATOM 692 C C . SER A 1 84 ? -5.047 -0.908 -8.740 1.00 94.81 84 SER A C 1
ATOM 694 O O . SER A 1 84 ? -6.013 -1.495 -8.236 1.00 94.81 84 SER A O 1
ATOM 696 N N . MET A 1 85 ? -4.301 -0.049 -8.033 1.00 96.56 85 MET A N 1
ATOM 697 C CA . MET A 1 85 ? -4.532 0.255 -6.613 1.00 96.56 85 MET A CA 1
ATOM 698 C C . MET A 1 85 ? -5.513 1.411 -6.362 1.00 96.56 85 MET A C 1
ATOM 700 O O . MET A 1 85 ? -6.024 1.538 -5.248 1.00 96.56 85 MET A O 1
ATOM 704 N N . SER A 1 86 ? -5.835 2.235 -7.364 1.00 96.19 86 SER A N 1
ATOM 705 C CA . SER A 1 86 ? -6.764 3.367 -7.205 1.00 96.19 86 SER A CA 1
ATOM 706 C C . SER A 1 86 ? -8.146 2.975 -6.645 1.00 96.19 86 SER A C 1
ATOM 708 O O . SER A 1 86 ? -8.612 3.647 -5.721 1.00 96.19 86 SER A O 1
ATOM 710 N N . PRO A 1 87 ? -8.803 1.882 -7.089 1.00 97.00 87 PRO A N 1
ATOM 711 C CA . PRO A 1 87 ? -10.082 1.483 -6.506 1.00 97.00 87 PRO A CA 1
ATOM 712 C C . PRO A 1 87 ? -9.963 1.110 -5.025 1.00 97.00 87 PRO A C 1
ATOM 714 O O . PRO A 1 87 ? -10.872 1.396 -4.249 1.00 97.00 87 PRO A O 1
ATOM 717 N N . PHE A 1 88 ? -8.826 0.542 -4.614 1.00 97.06 88 PHE A N 1
ATOM 718 C CA . PHE A 1 88 ? -8.587 0.210 -3.215 1.00 97.06 88 PHE A CA 1
ATOM 719 C C . PHE A 1 88 ? -8.431 1.453 -2.346 1.00 97.06 88 PHE A C 1
ATOM 721 O O . PHE A 1 88 ? -8.976 1.492 -1.249 1.00 97.06 88 PHE A O 1
ATOM 728 N N . LEU A 1 89 ? -7.763 2.498 -2.847 1.00 96.12 89 LEU A N 1
ATOM 729 C CA . LEU A 1 89 ? -7.718 3.786 -2.150 1.00 96.12 89 LEU A CA 1
ATOM 730 C C . LEU A 1 89 ? -9.123 4.329 -1.884 1.00 96.12 89 LEU A C 1
ATOM 732 O O . LEU A 1 89 ? -9.406 4.738 -0.764 1.00 96.12 89 LEU A O 1
ATOM 736 N N . ASN A 1 90 ? -10.023 4.263 -2.869 1.00 95.88 90 ASN A N 1
ATOM 737 C CA . ASN A 1 90 ? -11.408 4.706 -2.688 1.00 95.88 90 ASN A CA 1
ATOM 738 C C . ASN A 1 90 ? -12.147 3.878 -1.622 1.00 95.88 90 ASN A C 1
ATOM 740 O O . ASN A 1 90 ? -12.928 4.424 -0.843 1.00 95.88 90 ASN A O 1
ATOM 744 N N . GLU A 1 91 ? -11.907 2.563 -1.566 1.00 96.56 91 GLU A N 1
ATOM 745 C CA . GLU A 1 91 ? -12.446 1.713 -0.498 1.00 96.56 91 GLU A CA 1
ATOM 746 C C . GLU A 1 91 ? -11.893 2.103 0.874 1.00 96.56 91 GLU A C 1
ATOM 748 O O . GLU A 1 91 ? -12.653 2.178 1.838 1.00 96.56 91 GLU A O 1
ATOM 753 N N . LEU A 1 92 ? -10.591 2.380 0.968 1.00 95.88 92 LEU A N 1
ATOM 754 C CA . LEU A 1 92 ? -9.962 2.818 2.209 1.00 95.88 92 LEU A CA 1
ATOM 755 C C . LEU A 1 92 ? -10.523 4.164 2.679 1.00 95.88 92 LEU A C 1
ATOM 757 O O . LEU A 1 92 ? -10.850 4.311 3.855 1.00 95.88 92 LEU A O 1
ATOM 761 N N . GLU A 1 93 ? -10.717 5.115 1.763 1.00 95.25 93 GLU A N 1
ATOM 762 C CA . GLU A 1 93 ? -11.323 6.407 2.085 1.00 95.25 93 GLU A CA 1
ATOM 763 C C . GLU A 1 93 ? -12.766 6.287 2.573 1.00 95.25 93 GLU A C 1
ATOM 765 O O . GLU A 1 93 ? -13.180 7.008 3.487 1.00 95.25 93 GLU A O 1
ATOM 770 N N . ARG A 1 94 ? -13.533 5.370 1.978 1.00 95.50 94 ARG A N 1
ATOM 771 C CA . ARG A 1 94 ? -14.918 5.103 2.370 1.00 95.50 94 ARG A CA 1
ATOM 772 C C . ARG A 1 94 ? -15.002 4.442 3.744 1.00 95.50 94 ARG A C 1
ATOM 774 O O . ARG A 1 94 ? -15.837 4.842 4.550 1.00 95.50 94 ARG A O 1
ATOM 781 N N . ASP A 1 95 ? -14.166 3.437 3.991 1.00 95.06 95 ASP A N 1
ATOM 782 C CA . ASP A 1 95 ? -14.295 2.558 5.156 1.00 95.06 95 ASP A CA 1
ATOM 783 C C . ASP A 1 95 ? -13.521 3.088 6.384 1.00 95.06 95 ASP A C 1
ATOM 785 O O . ASP A 1 95 ? -13.937 2.854 7.517 1.00 95.06 95 ASP A O 1
ATOM 789 N N . TYR A 1 96 ? -12.419 3.822 6.175 1.00 92.75 96 TYR A N 1
ATOM 790 C CA . TYR A 1 96 ? -11.495 4.270 7.234 1.00 92.75 96 TYR A CA 1
ATOM 791 C C . TYR A 1 96 ? -11.283 5.794 7.270 1.00 92.75 96 TYR A C 1
ATOM 793 O O . TYR A 1 96 ? -10.504 6.295 8.082 1.00 92.75 96 TYR A O 1
ATOM 801 N N . GLY A 1 97 ? -11.996 6.546 6.427 1.00 92.75 97 GLY A N 1
ATOM 802 C CA . GLY A 1 97 ? -11.958 8.007 6.380 1.00 92.75 97 GLY A CA 1
ATOM 803 C C . GLY A 1 97 ? -11.002 8.563 5.326 1.00 92.75 97 GLY A C 1
ATOM 804 O O . GLY A 1 97 ? -10.115 7.879 4.837 1.00 92.75 97 GLY A O 1
ATOM 805 N N . ARG A 1 98 ? -11.196 9.833 4.959 1.00 92.25 98 ARG A N 1
ATOM 806 C CA . ARG A 1 98 ? -10.485 10.492 3.847 1.00 92.25 98 ARG A CA 1
ATOM 807 C C . ARG A 1 98 ? -8.990 10.688 4.110 1.00 92.25 98 ARG A C 1
ATOM 809 O O . ARG A 1 98 ? -8.582 10.847 5.263 1.00 92.25 98 ARG A O 1
ATOM 816 N N . GLY A 1 99 ? -8.225 10.828 3.024 1.00 92.25 99 GLY A N 1
ATOM 817 C CA . GLY A 1 99 ? -6.811 11.211 3.068 1.00 92.25 99 GLY A CA 1
ATOM 818 C C . GLY A 1 99 ? -5.840 10.063 2.811 1.00 92.25 99 GLY A C 1
ATOM 819 O O . GLY A 1 99 ? -4.643 10.223 3.060 1.00 92.25 99 GLY A O 1
ATOM 820 N N . TRP A 1 100 ? -6.336 8.931 2.309 1.00 95.94 100 TRP A N 1
ATOM 821 C CA . TRP A 1 100 ? -5.497 7.802 1.928 1.00 95.94 100 TRP A CA 1
ATOM 822 C C . TRP A 1 100 ? -4.709 8.103 0.663 1.00 95.94 100 TRP A C 1
ATOM 824 O O . TRP A 1 100 ? -5.215 8.662 -0.309 1.00 95.94 100 TRP A O 1
ATOM 834 N N . LYS A 1 101 ? -3.445 7.698 0.676 1.00 94.69 101 LYS A N 1
ATOM 835 C CA . LYS A 1 101 ? -2.497 7.912 -0.409 1.00 94.69 101 LYS A CA 1
ATOM 836 C C . LYS A 1 101 ? -1.774 6.616 -0.716 1.00 94.69 101 LYS A C 1
ATOM 838 O O . LYS A 1 101 ? -1.502 5.813 0.176 1.00 94.69 101 LYS A O 1
ATOM 843 N N . PHE A 1 102 ? -1.458 6.444 -1.993 1.00 95.38 102 PHE A N 1
ATOM 844 C CA . PHE A 1 102 ? -0.606 5.377 -2.490 1.00 95.38 102 PHE A CA 1
ATOM 845 C C . PHE A 1 102 ? 0.565 6.009 -3.227 1.00 95.38 102 PHE A C 1
ATOM 847 O O . PHE A 1 102 ? 0.367 6.783 -4.165 1.00 95.38 102 PHE A O 1
ATOM 854 N N . GLU A 1 103 ? 1.782 5.702 -2.797 1.00 92.81 103 GLU A N 1
ATOM 855 C CA . GLU A 1 103 ? 2.986 6.228 -3.424 1.00 92.81 103 GLU A CA 1
ATOM 856 C C . GLU A 1 103 ? 4.015 5.138 -3.698 1.00 92.81 103 GLU A C 1
ATOM 858 O O . GLU A 1 103 ? 4.100 4.122 -3.006 1.00 92.81 103 GLU A O 1
ATOM 863 N N . ARG A 1 104 ? 4.851 5.398 -4.702 1.00 92.44 104 ARG A N 1
ATOM 864 C CA . ARG A 1 104 ? 6.091 4.664 -4.920 1.00 92.44 104 ARG A CA 1
ATOM 865 C C . ARG A 1 104 ? 7.210 5.370 -4.167 1.00 92.44 104 ARG A C 1
ATOM 867 O O . ARG A 1 104 ? 7.552 6.513 -4.475 1.00 92.44 104 ARG A O 1
ATOM 874 N N . VAL A 1 105 ? 7.813 4.674 -3.214 1.00 87.94 105 VAL A N 1
ATOM 875 C CA . VAL A 1 105 ? 8.908 5.186 -2.398 1.00 87.94 105 VAL A CA 1
ATOM 876 C C . VAL A 1 105 ? 10.172 5.273 -3.250 1.00 87.94 105 VAL A C 1
ATOM 878 O O . VAL A 1 105 ? 10.725 4.271 -3.694 1.00 87.94 105 VAL A O 1
ATOM 881 N N . THR A 1 106 ? 10.648 6.495 -3.473 1.00 79.50 106 THR A N 1
ATOM 882 C CA . THR A 1 106 ? 11.853 6.765 -4.276 1.00 79.50 106 THR A CA 1
ATOM 883 C C . THR A 1 106 ? 13.150 6.683 -3.475 1.00 79.50 106 THR A C 1
ATOM 885 O O . THR A 1 106 ? 14.223 6.569 -4.057 1.00 79.50 106 THR A O 1
ATOM 888 N N . ASN A 1 107 ? 13.068 6.739 -2.143 1.00 74.25 107 ASN A N 1
ATOM 889 C CA . ASN A 1 107 ? 14.217 6.648 -1.250 1.00 74.25 107 ASN A CA 1
ATOM 890 C C . ASN A 1 107 ? 13.977 5.547 -0.199 1.00 74.25 107 ASN A C 1
ATOM 892 O O . ASN A 1 107 ? 13.139 5.752 0.683 1.00 74.25 107 ASN A O 1
ATOM 896 N N . PRO A 1 108 ? 14.721 4.426 -0.243 1.00 65.31 108 PRO A N 1
ATOM 897 C CA . PRO A 1 108 ? 14.572 3.306 0.691 1.00 65.31 108 PRO A CA 1
ATOM 898 C C . PRO A 1 108 ? 14.692 3.697 2.172 1.00 65.31 108 PRO A C 1
ATOM 900 O O . PRO A 1 108 ? 14.060 3.084 3.026 1.00 65.31 108 PRO A O 1
ATOM 903 N N . ILE A 1 109 ? 15.418 4.775 2.491 1.00 65.44 109 ILE A N 1
ATOM 904 C CA . ILE A 1 109 ? 15.553 5.300 3.863 1.00 65.44 109 ILE A CA 1
ATOM 905 C C . ILE A 1 109 ? 14.190 5.761 4.420 1.00 65.44 109 ILE A C 1
ATOM 907 O O . ILE A 1 109 ? 13.963 5.768 5.629 1.00 65.44 109 ILE A O 1
ATOM 911 N N . LYS A 1 110 ? 13.245 6.143 3.551 1.00 68.81 110 LYS A N 1
ATOM 912 C CA . LYS A 1 110 ? 11.912 6.625 3.948 1.00 68.81 110 LYS A CA 1
ATOM 913 C C . LYS A 1 110 ? 10.906 5.509 4.242 1.00 68.81 110 LYS A C 1
ATOM 915 O O . LYS A 1 110 ? 9.828 5.813 4.743 1.00 68.81 110 LYS A O 1
ATOM 920 N N . VAL A 1 111 ? 11.241 4.247 3.972 1.00 68.25 111 VAL A N 1
ATOM 921 C CA . VAL A 1 111 ? 10.309 3.107 4.056 1.00 68.25 111 VAL A CA 1
ATOM 922 C C . VAL A 1 111 ? 9.757 2.903 5.473 1.00 68.25 111 VAL A C 1
ATOM 924 O O . VAL A 1 111 ? 8.589 2.564 5.619 1.00 68.25 111 VAL A O 1
ATOM 927 N N . GLY A 1 112 ? 10.548 3.195 6.509 1.00 61.56 112 GLY A N 1
ATOM 928 C CA . GLY A 1 112 ? 10.117 3.143 7.915 1.00 61.56 112 GLY A CA 1
ATOM 929 C C . GLY A 1 112 ? 9.826 4.505 8.556 1.00 61.56 112 GLY A C 1
ATOM 930 O O . GLY A 1 112 ? 9.548 4.568 9.750 1.00 61.56 112 GLY A O 1
ATOM 931 N N . ARG A 1 113 ? 9.919 5.620 7.812 1.00 67.00 113 ARG A N 1
ATOM 932 C CA . ARG A 1 113 ? 9.617 6.953 8.360 1.00 67.00 113 ARG A CA 1
ATOM 933 C C . ARG A 1 113 ? 8.140 7.287 8.166 1.00 67.00 113 ARG A C 1
ATOM 935 O O . ARG A 1 113 ? 7.681 7.553 7.052 1.00 67.00 113 ARG A O 1
ATOM 942 N N . ILE A 1 114 ? 7.423 7.328 9.281 1.00 67.50 114 ILE A N 1
ATOM 943 C CA . ILE A 1 114 ? 6.096 7.932 9.393 1.00 67.50 114 ILE A CA 1
ATOM 944 C C . ILE A 1 114 ? 6.295 9.451 9.539 1.00 67.50 114 ILE A C 1
ATOM 946 O O . ILE A 1 114 ? 7.095 9.895 10.365 1.00 67.50 114 ILE A O 1
ATOM 950 N N . SER A 1 115 ? 5.636 10.251 8.693 1.00 72.81 115 SER A N 1
ATOM 951 C CA . SER A 1 115 ? 5.636 11.714 8.846 1.00 72.81 115 SER A CA 1
ATOM 952 C C . SER A 1 115 ? 4.901 12.079 10.135 1.00 72.81 115 SER A C 1
ATOM 954 O O . SER A 1 115 ? 3.965 11.388 10.518 1.00 72.81 115 SER A O 1
ATOM 956 N N . THR A 1 116 ? 5.246 13.197 10.775 1.00 73.19 116 THR A N 1
ATOM 957 C CA . THR A 1 116 ? 4.473 13.705 11.925 1.00 73.19 116 THR A CA 1
ATOM 958 C C . THR A 1 116 ? 3.012 14.009 11.574 1.00 73.19 116 THR A C 1
ATOM 960 O O . THR A 1 116 ? 2.178 14.069 12.470 1.00 73.19 116 THR A O 1
ATOM 963 N N . SER A 1 117 ? 2.705 14.196 10.286 1.00 82.25 117 SER A N 1
ATOM 964 C CA . SER A 1 117 ? 1.346 14.361 9.763 1.00 82.25 117 SER A CA 1
ATOM 965 C C . SER A 1 117 ? 0.603 13.046 9.539 1.00 82.25 117 SER A C 1
ATOM 967 O O . SER A 1 117 ? -0.615 13.062 9.448 1.00 82.25 117 SER A O 1
ATOM 969 N N . THR A 1 118 ? 1.309 11.923 9.405 1.00 86.31 118 THR A N 1
ATOM 970 C CA . THR A 1 118 ? 0.690 10.644 9.058 1.00 86.31 118 THR A CA 1
ATOM 971 C C . THR A 1 118 ? -0.041 10.088 10.275 1.00 86.31 118 THR A C 1
ATOM 973 O O . THR A 1 118 ? 0.518 10.006 11.372 1.00 86.31 118 THR A O 1
ATOM 976 N N . LYS A 1 119 ? -1.297 9.682 10.081 1.00 88.75 119 LYS A N 1
ATOM 977 C CA . LYS A 1 119 ? -2.114 9.087 11.135 1.00 88.75 119 LYS A CA 1
ATOM 978 C C . LYS A 1 119 ? -1.491 7.774 11.619 1.00 88.75 119 LYS A C 1
ATOM 980 O O . LYS A 1 119 ? -1.039 6.975 10.793 1.00 88.75 119 LYS A O 1
ATOM 985 N N . PRO A 1 120 ? -1.498 7.508 12.934 1.00 88.56 120 PRO A N 1
ATOM 986 C CA . PRO A 1 120 ? -1.023 6.235 13.458 1.00 88.56 120 PRO A CA 1
ATOM 987 C C . PRO A 1 120 ? -1.889 5.082 12.939 1.00 88.56 120 PRO A C 1
ATOM 989 O O . PRO A 1 120 ? -3.083 5.261 12.695 1.00 88.56 120 PRO A O 1
ATOM 992 N N . LYS A 1 121 ? -1.294 3.893 12.826 1.00 91.44 121 LYS A N 1
ATOM 993 C 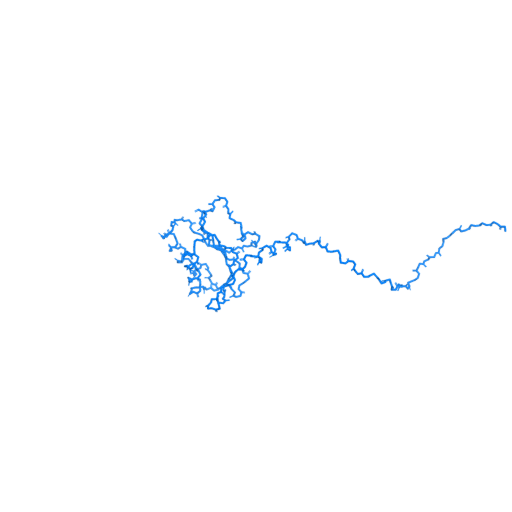CA . LYS A 1 121 ? -1.950 2.658 12.372 1.00 91.44 121 LYS A CA 1
ATOM 994 C C . LYS A 1 121 ? -2.517 2.714 10.955 1.00 91.44 121 LYS A C 1
ATOM 996 O O . LYS A 1 121 ? -3.509 2.052 10.649 1.00 91.44 121 LYS A O 1
ATOM 1001 N N . SER A 1 122 ? -1.906 3.516 10.089 1.00 93.12 122 SER A N 1
ATOM 1002 C CA . SER A 1 122 ? -2.393 3.738 8.724 1.00 93.12 122 SER A CA 1
ATOM 1003 C C . SER A 1 122 ? -1.354 3.461 7.644 1.00 93.12 122 SER A C 1
ATOM 1005 O O . SER A 1 122 ? -1.662 3.599 6.468 1.00 93.12 122 SER A O 1
ATOM 1007 N N . THR A 1 123 ? -0.135 3.064 8.002 1.00 93.50 123 THR A N 1
ATOM 1008 C CA . THR A 1 123 ? 0.983 2.903 7.075 1.00 93.50 123 THR A CA 1
ATOM 1009 C C . THR A 1 123 ? 1.249 1.438 6.756 1.00 93.50 123 THR A C 1
ATOM 1011 O O . THR A 1 123 ? 1.421 0.613 7.651 1.00 93.50 123 THR A O 1
ATOM 1014 N N . PHE A 1 124 ? 1.372 1.131 5.465 1.00 93.38 124 PHE A N 1
ATOM 1015 C CA . PHE A 1 124 ? 1.757 -0.188 4.970 1.00 93.38 124 PHE A CA 1
ATOM 1016 C C . PHE A 1 124 ? 2.717 -0.065 3.792 1.00 93.38 124 PHE A C 1
ATOM 1018 O O . PHE A 1 124 ? 2.360 0.473 2.743 1.00 93.38 124 PHE A O 1
ATOM 1025 N N . CYS A 1 125 ? 3.933 -0.573 3.971 1.00 92.94 125 CYS A N 1
ATOM 1026 C CA . CYS A 1 125 ? 5.027 -0.520 3.014 1.00 92.94 125 CYS A CA 1
ATOM 1027 C C . CYS A 1 125 ? 5.392 -1.928 2.541 1.00 92.94 125 CYS A C 1
ATOM 1029 O O . CYS A 1 125 ? 5.757 -2.793 3.343 1.00 92.94 125 CYS A O 1
ATOM 1031 N N . PHE A 1 126 ? 5.366 -2.140 1.230 1.00 92.12 126 PHE A N 1
ATOM 1032 C CA . PHE A 1 126 ? 5.614 -3.444 0.628 1.00 92.12 126 PHE A CA 1
ATOM 1033 C C . PHE A 1 126 ? 6.344 -3.327 -0.708 1.00 92.12 126 PHE A C 1
ATOM 1035 O O . PHE A 1 126 ? 6.357 -2.277 -1.346 1.00 92.12 126 PHE A O 1
ATOM 1042 N N . ARG A 1 127 ? 6.923 -4.434 -1.155 1.00 91.06 127 ARG A N 1
ATOM 1043 C CA . ARG A 1 127 ? 7.392 -4.641 -2.524 1.00 91.06 127 ARG A CA 1
ATOM 1044 C C . ARG A 1 127 ? 6.678 -5.844 -3.098 1.00 91.06 127 ARG A C 1
ATOM 1046 O O . ARG A 1 127 ? 6.512 -6.848 -2.406 1.00 91.06 127 ARG A O 1
ATOM 1053 N N . TYR A 1 128 ? 6.261 -5.720 -4.350 1.00 89.06 128 TYR A N 1
ATOM 1054 C CA . TYR A 1 128 ? 5.713 -6.829 -5.109 1.00 89.06 128 TYR A CA 1
ATOM 1055 C C . TYR A 1 128 ? 6.817 -7.415 -5.994 1.00 89.06 128 TYR A C 1
ATOM 1057 O O . TYR A 1 128 ? 7.227 -6.784 -6.959 1.00 89.06 128 TYR A O 1
ATOM 1065 N N . GLU A 1 129 ? 7.355 -8.580 -5.661 1.00 84.81 129 GLU A N 1
ATOM 1066 C CA . GLU A 1 129 ? 8.405 -9.237 -6.438 1.00 84.81 129 GLU A CA 1
ATOM 1067 C C . GLU A 1 129 ? 7.918 -9.564 -7.864 1.00 84.81 129 GLU A C 1
ATOM 1069 O O . GLU A 1 129 ? 6.806 -10.075 -8.026 1.00 84.81 129 GLU A O 1
ATOM 1074 N N . PRO A 1 130 ? 8.736 -9.332 -8.909 1.00 84.56 130 PRO A N 1
ATOM 1075 C CA . PRO A 1 130 ? 10.146 -8.930 -8.874 1.00 84.56 130 PRO A CA 1
ATOM 1076 C C . PRO A 1 130 ? 10.366 -7.417 -9.102 1.00 84.56 130 PRO A C 1
ATOM 1078 O O . PRO A 1 130 ? 11.326 -7.021 -9.768 1.00 84.56 130 PRO A O 1
ATOM 1081 N N . ASP A 1 131 ? 9.468 -6.545 -8.638 1.00 83.00 131 ASP A N 1
ATOM 1082 C CA . ASP A 1 131 ? 9.660 -5.098 -8.765 1.00 83.00 131 ASP A CA 1
ATOM 1083 C C . ASP A 1 131 ? 10.898 -4.619 -8.018 1.00 83.00 131 ASP A C 1
ATOM 1085 O O . ASP A 1 131 ? 11.221 -5.074 -6.927 1.00 83.00 131 ASP A O 1
ATOM 1089 N N . CYS A 1 132 ? 11.564 -3.610 -8.575 1.00 82.00 132 CYS A N 1
ATOM 1090 C CA . CYS A 1 132 ? 12.656 -2.914 -7.898 1.00 82.00 132 CYS A CA 1
ATOM 1091 C C . CYS A 1 132 ? 12.168 -1.776 -6.987 1.00 82.00 132 CYS A C 1
ATOM 1093 O O . CYS A 1 132 ? 12.984 -1.042 -6.429 1.00 82.00 132 CYS A O 1
ATOM 1095 N N . TYR A 1 133 ? 10.853 -1.588 -6.868 1.00 87.88 133 TYR A N 1
ATOM 1096 C CA . TYR A 1 133 ? 10.248 -0.462 -6.171 1.00 87.88 133 TYR A CA 1
ATOM 1097 C C . TYR A 1 133 ? 9.531 -0.898 -4.899 1.00 87.88 133 TYR A C 1
ATOM 1099 O O . TYR A 1 133 ? 8.927 -1.965 -4.839 1.00 87.88 133 TYR A O 1
ATOM 1107 N N . ILE A 1 134 ? 9.582 -0.031 -3.890 1.00 90.31 134 ILE A N 1
ATOM 1108 C CA . ILE A 1 134 ? 8.783 -0.166 -2.675 1.00 90.31 134 ILE A CA 1
ATOM 1109 C C . ILE A 1 134 ? 7.588 0.767 -2.815 1.00 90.31 134 ILE A C 1
ATOM 1111 O O . ILE A 1 134 ? 7.731 1.918 -3.229 1.00 90.31 134 ILE A O 1
ATOM 1115 N N . TYR A 1 135 ? 6.417 0.271 -2.461 1.00 92.75 135 TYR A N 1
ATOM 1116 C CA . TYR A 1 135 ? 5.162 0.996 -2.480 1.00 92.75 135 TYR A CA 1
ATOM 1117 C C . TYR A 1 135 ? 4.658 1.195 -1.057 1.00 92.75 135 TYR A C 1
ATOM 1119 O O . TYR A 1 135 ? 4.982 0.419 -0.155 1.00 92.75 135 TYR A O 1
ATOM 1127 N N . LYS A 1 136 ? 3.877 2.255 -0.855 1.00 93.06 136 LYS A N 1
ATOM 1128 C CA . LYS A 1 136 ? 3.390 2.656 0.461 1.00 93.06 136 LYS A CA 1
ATOM 1129 C C . LYS A 1 136 ? 1.947 3.133 0.388 1.00 93.06 136 LYS A C 1
ATOM 1131 O O . LYS A 1 136 ? 1.644 4.069 -0.349 1.00 93.06 136 LYS A O 1
ATOM 1136 N N . PHE A 1 137 ? 1.092 2.525 1.205 1.00 94.94 137 PHE A N 1
ATOM 1137 C CA . PHE A 1 137 ? -0.189 3.096 1.612 1.00 94.94 137 PHE A CA 1
ATOM 1138 C C . PHE A 1 137 ? -0.009 3.874 2.912 1.00 94.94 137 PHE A C 1
ATOM 1140 O O . PHE A 1 137 ? 0.722 3.422 3.796 1.00 94.94 137 PHE A O 1
ATOM 1147 N N . TYR A 1 138 ? -0.654 5.033 3.026 1.00 94.00 138 TYR A N 1
ATOM 1148 C CA . TYR A 1 138 ? -0.694 5.819 4.261 1.00 94.00 138 TYR A CA 1
ATOM 1149 C C . TYR A 1 138 ? -1.884 6.783 4.281 1.00 94.00 138 TYR A C 1
ATOM 1151 O O . TYR A 1 138 ? -2.376 7.165 3.219 1.00 94.00 138 TYR A O 1
ATOM 1159 N N . SER A 1 139 ? -2.324 7.203 5.470 1.00 93.38 139 SER A N 1
ATOM 1160 C CA . SER A 1 139 ? -3.260 8.323 5.631 1.00 93.38 139 SER A CA 1
ATOM 1161 C C . SER A 1 139 ? -2.567 9.485 6.328 1.00 93.38 139 SER A C 1
ATOM 1163 O O . SER A 1 139 ? -1.983 9.304 7.394 1.00 93.38 139 SER A O 1
ATOM 1165 N N . ASP A 1 140 ? -2.689 10.685 5.766 1.00 88.25 140 ASP A N 1
ATOM 1166 C CA . ASP A 1 140 ? -2.456 11.933 6.513 1.00 88.25 140 ASP A CA 1
ATOM 1167 C C . ASP A 1 140 ? -3.712 12.347 7.306 1.00 88.25 140 ASP A C 1
ATOM 1169 O O . ASP A 1 140 ? -4.815 11.809 7.019 1.00 88.25 140 ASP A O 1
#

Sequence (140 aa):
MHLLNPNLNMPNGYATKVNDKPSINMNSQTMAQKEIDCIKQFERQLPPEYPCITIYFSDMECDLERKCILYIVRRWDRDDPFVSMSPFLNELERDYGRGWKFERVTNPIKVGRISTSTKPKSTFCFRYEPDCYIYKFYSD

Foldseek 3Di:
DDDDDDDDDDPDDDDDPDPPDPPPPPDPQDPVNVLVVLQVVQWDQDPPVQRFKTWRDFQADPVVLVVVSVLCSVQADPVCRPVSCVVVQVVCCVPVNDAKDKDWDPDSSCQHDDDPPWDGNFWTWMGGPPDPIIMMITGD

Radius of gyration: 27.51 Å; chains: 1; bounding box: 106×34×29 Å

Organism: NCBI:txid31246

pLDDT: mean 74.8, std 20.89, range [31.47, 97.06]